Protein AF-A0A090WYK5-F1 (afdb_monomer_lite)

Radius of gyration: 12.55 Å; chains: 1; bounding box: 29×19×31 Å

Foldseek 3Di:
DADDDDPPDDDPCDDPNHHDDWAKDKDWDFDPDPVDRDIDIDIDTDDD

Organism: NCBI:txid221126

Secondary structure (DSSP, 8-state):
------TTPPP-SEETTEEPPSEEEEEEEE--BTTB--EEEEEEEE--

Sequence (48 aa):
MVAKLKAGQKWNGEYHGKELPSGDYWYVVKLNHSRNNREFVGHFTLYR

pLDDT: mean 77.77, std 8.07, range [57.38, 89.88]

Structure (mmCIF, N/CA/C/O backbone):
data_AF-A0A090WYK5-F1
#
_entry.id   AF-A0A090WYK5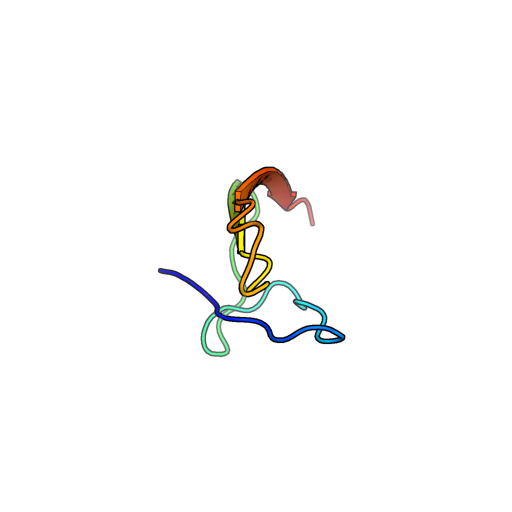-F1
#
loop_
_atom_site.group_PDB
_atom_site.id
_atom_site.type_symbol
_atom_site.label_atom_id
_atom_site.label_alt_id
_atom_site.label_comp_id
_atom_site.label_asym_id
_atom_site.label_entity_id
_atom_site.label_seq_id
_atom_site.pdbx_PDB_ins_code
_atom_site.Cartn_x
_atom_site.Cartn_y
_atom_site.Cartn_z
_atom_site.occupancy
_atom_site.B_iso_or_equiv
_atom_site.auth_seq_id
_atom_site.auth_comp_id
_atom_site.auth_asym_id
_atom_site.auth_atom_id
_atom_site.pdbx_PDB_model_num
ATOM 1 N N . MET A 1 1 ? 4.332 -7.204 7.791 1.00 57.38 1 MET A N 1
ATOM 2 C CA . MET A 1 1 ? 3.303 -8.062 7.157 1.00 57.38 1 MET A CA 1
ATOM 3 C C . MET A 1 1 ? 3.131 -7.576 5.726 1.00 57.38 1 MET A C 1
ATOM 5 O O . MET A 1 1 ? 3.000 -6.374 5.558 1.00 57.38 1 MET A O 1
ATOM 9 N N . VAL A 1 2 ? 3.244 -8.438 4.708 1.00 64.19 2 VAL A N 1
ATOM 10 C CA . VAL A 1 2 ? 3.217 -8.024 3.286 1.00 64.19 2 VAL A CA 1
ATOM 11 C C . VAL A 1 2 ? 2.385 -9.026 2.492 1.00 64.19 2 VAL A C 1
ATOM 13 O O . VAL A 1 2 ? 2.797 -10.174 2.335 1.00 64.19 2 VAL A O 1
ATOM 16 N N . ALA A 1 3 ? 1.206 -8.617 2.014 1.00 72.00 3 ALA A N 1
ATOM 17 C CA . ALA A 1 3 ? 0.411 -9.436 1.100 1.00 72.00 3 ALA A CA 1
ATOM 18 C C . ALA A 1 3 ? 1.011 -9.331 -0.306 1.00 72.00 3 ALA A C 1
ATOM 20 O O . ALA A 1 3 ? 1.397 -8.246 -0.740 1.00 72.00 3 ALA A O 1
ATOM 21 N N . LYS A 1 4 ? 1.102 -10.453 -1.026 1.00 74.75 4 LYS A N 1
ATOM 22 C CA . LYS A 1 4 ? 1.554 -10.476 -2.423 1.00 74.75 4 LYS A CA 1
ATOM 23 C C . LYS A 1 4 ? 0.368 -10.782 -3.321 1.00 74.75 4 LYS A C 1
ATOM 25 O O . LYS A 1 4 ? -0.208 -11.861 -3.230 1.00 74.75 4 LYS A O 1
ATOM 30 N N . LEU A 1 5 ? 0.039 -9.841 -4.195 1.00 76.12 5 LEU A N 1
ATOM 31 C CA . LEU A 1 5 ? -1.028 -9.975 -5.180 1.00 76.12 5 LEU A CA 1
ATOM 32 C C . LEU A 1 5 ? -0.411 -10.045 -6.572 1.00 76.12 5 LEU A C 1
ATOM 34 O O . LEU A 1 5 ? 0.559 -9.344 -6.869 1.00 76.12 5 LEU A O 1
ATOM 38 N N . LYS A 1 6 ? -0.962 -10.904 -7.424 1.00 76.81 6 LYS A N 1
ATOM 39 C CA . LYS A 1 6 ? -0.621 -10.965 -8.848 1.00 76.81 6 LYS A CA 1
ATOM 40 C C . LYS A 1 6 ? -1.490 -9.988 -9.637 1.00 76.81 6 LYS A C 1
ATOM 42 O O . LYS A 1 6 ? -2.556 -9.578 -9.182 1.00 76.81 6 LYS A O 1
ATOM 47 N N . ALA A 1 7 ? -1.046 -9.643 -10.844 1.00 70.50 7 ALA A N 1
ATOM 48 C CA . ALA A 1 7 ? -1.827 -8.818 -11.759 1.00 70.50 7 ALA A CA 1
ATOM 49 C C . ALA A 1 7 ? -3.235 -9.413 -11.960 1.00 70.50 7 ALA A C 1
ATOM 51 O O . ALA A 1 7 ? -3.375 -10.607 -12.221 1.00 70.50 7 ALA A O 1
ATOM 52 N N . GLY A 1 8 ? -4.266 -8.580 -11.793 1.00 75.75 8 GLY A N 1
ATOM 53 C CA . GLY A 1 8 ? -5.677 -8.981 -11.867 1.00 75.75 8 GLY A CA 1
ATOM 54 C C . GLY A 1 8 ? -6.299 -9.431 -10.539 1.00 75.75 8 GLY A C 1
ATOM 55 O O . GLY A 1 8 ? -7.518 -9.571 -10.469 1.00 75.75 8 GLY A O 1
ATOM 56 N N . GLN A 1 9 ? -5.513 -9.613 -9.474 1.00 78.06 9 GLN A N 1
ATOM 57 C CA . GLN A 1 9 ? -6.050 -9.923 -8.148 1.00 78.06 9 GLN A CA 1
ATOM 58 C C . GLN A 1 9 ? -6.425 -8.646 -7.396 1.00 78.06 9 GLN A C 1
ATOM 60 O O . GLN A 1 9 ? -5.690 -7.659 -7.401 1.00 78.06 9 GLN A O 1
ATOM 65 N N . LYS A 1 10 ? -7.578 -8.686 -6.726 1.00 75.19 10 LYS A N 1
ATOM 66 C CA . LYS A 1 10 ? -8.029 -7.633 -5.815 1.00 75.19 10 LYS A CA 1
ATOM 67 C C . LYS A 1 10 ? -7.689 -8.020 -4.386 1.00 75.19 10 LYS A C 1
ATOM 69 O O . LYS A 1 10 ? -7.730 -9.195 -4.029 1.00 75.19 10 LYS A O 1
ATOM 74 N N . TRP A 1 11 ? -7.387 -7.017 -3.579 1.00 78.19 11 TRP A N 1
ATOM 75 C CA . TRP A 1 11 ? -7.283 -7.178 -2.141 1.00 78.19 11 TRP A CA 1
ATOM 76 C C . TRP A 1 11 ? -8.630 -6.860 -1.499 1.00 78.19 11 TRP A C 1
ATOM 78 O O . TRP A 1 11 ? -9.218 -5.825 -1.801 1.00 78.19 11 TRP A O 1
ATOM 88 N N . ASN A 1 12 ? -9.119 -7.741 -0.636 1.00 72.94 12 ASN A N 1
ATOM 89 C CA . ASN A 1 12 ? -10.403 -7.608 0.055 1.00 72.94 12 ASN A CA 1
ATOM 90 C C . ASN A 1 12 ? -10.273 -7.015 1.472 1.00 72.94 12 ASN A C 1
ATOM 92 O O . ASN A 1 12 ? -11.236 -7.047 2.226 1.00 72.94 12 ASN A O 1
ATOM 96 N N . GLY A 1 13 ? -9.102 -6.488 1.849 1.00 71.31 13 GLY A N 1
ATOM 97 C CA . GLY A 1 13 ? -8.868 -5.946 3.194 1.00 71.31 13 GLY A CA 1
ATOM 98 C C . GLY A 1 13 ? -8.474 -6.994 4.241 1.00 71.31 13 GLY A C 1
ATOM 99 O O . GLY A 1 13 ? -8.273 -6.656 5.407 1.00 71.31 13 GLY A O 1
ATOM 100 N N . GLU A 1 14 ? -8.322 -8.258 3.842 1.00 72.88 14 GLU A N 1
ATOM 101 C CA . GLU A 1 14 ? -7.883 -9.332 4.729 1.00 72.88 14 GLU A CA 1
ATOM 102 C C . GLU A 1 14 ? -6.398 -9.638 4.538 1.00 72.88 14 GLU A C 1
ATOM 104 O O . GLU A 1 14 ? -5.865 -9.688 3.424 1.00 72.88 14 GLU A O 1
ATOM 109 N N . TYR A 1 15 ? -5.710 -9.898 5.642 1.00 74.00 15 TYR A N 1
ATOM 110 C CA . TYR A 1 15 ? -4.348 -10.406 5.642 1.00 74.00 15 TYR A CA 1
ATOM 111 C C . TYR A 1 15 ? -4.317 -11.767 6.329 1.00 74.00 15 TYR A C 1
ATOM 113 O O . TYR A 1 15 ? -4.629 -11.875 7.511 1.00 74.00 15 TYR A O 1
ATOM 121 N N . HIS A 1 16 ? -3.939 -12.821 5.595 1.00 70.06 16 HIS A N 1
ATOM 122 C CA . HIS A 1 16 ? -3.894 -14.199 6.117 1.00 70.06 16 HIS A CA 1
ATOM 123 C C . HIS A 1 16 ? -5.227 -14.657 6.761 1.00 70.06 16 HIS A C 1
ATOM 125 O O . HIS A 1 16 ? -5.222 -15.353 7.774 1.00 70.06 16 HIS A O 1
ATOM 131 N N . GLY A 1 17 ? -6.370 -14.246 6.197 1.00 73.00 17 GLY A N 1
ATOM 132 C CA . GLY A 1 17 ? -7.698 -14.580 6.731 1.00 73.00 17 GLY A CA 1
ATOM 133 C C . GLY A 1 17 ? -8.080 -13.824 8.008 1.00 73.00 17 GLY A C 1
ATOM 134 O O . GLY A 1 17 ? -9.048 -14.191 8.665 1.00 73.00 17 GLY A O 1
ATOM 135 N N . LYS A 1 18 ? -7.320 -12.787 8.383 1.00 74.06 18 LYS A N 1
ATOM 136 C CA . LYS A 1 18 ? -7.686 -11.842 9.440 1.00 74.06 18 LYS A CA 1
ATOM 137 C C . LYS A 1 18 ? -8.037 -10.495 8.826 1.00 74.06 18 LYS A C 1
ATOM 139 O O . LYS A 1 18 ? -7.267 -9.959 8.027 1.00 74.06 18 LYS A O 1
ATOM 144 N N . GLU A 1 19 ? -9.178 -9.950 9.224 1.00 77.69 19 GLU A N 1
ATOM 145 C CA . GLU A 1 19 ? -9.577 -8.593 8.864 1.00 77.69 19 GLU A CA 1
ATOM 146 C C . GLU A 1 19 ? -8.586 -7.597 9.470 1.00 77.69 19 GLU A C 1
ATOM 148 O O . GLU A 1 19 ? -8.268 -7.655 10.662 1.00 77.69 19 GLU A O 1
ATOM 153 N N . LEU A 1 20 ? -8.063 -6.701 8.638 1.00 81.88 20 LEU A N 1
ATOM 154 C CA . LEU A 1 20 ? -7.192 -5.642 9.119 1.00 81.88 20 LEU A CA 1
ATOM 155 C C . LEU A 1 20 ? -8.020 -4.493 9.726 1.00 81.88 20 LEU A C 1
ATOM 157 O O . LEU A 1 20 ? -9.094 -4.170 9.210 1.00 81.88 20 LEU A O 1
ATOM 161 N N . PRO A 1 21 ? -7.542 -3.868 10.818 1.00 83.31 21 PRO A N 1
ATOM 162 C CA . PRO A 1 21 ? -8.215 -2.726 11.431 1.00 83.31 21 PRO A CA 1
ATOM 163 C C . PRO A 1 21 ? -8.177 -1.491 10.519 1.00 83.31 21 PRO A C 1
ATOM 165 O O . PRO A 1 21 ? -7.314 -1.380 9.647 1.00 83.31 21 PRO A O 1
ATOM 168 N N . SER A 1 22 ? -9.077 -0.531 10.740 1.00 85.81 22 SER A N 1
ATOM 169 C CA . SER A 1 22 ? -9.012 0.768 10.060 1.00 85.81 22 SER A CA 1
ATOM 170 C C . SER A 1 22 ? -7.685 1.470 10.367 1.00 85.81 22 SER A C 1
ATOM 172 O O . SER A 1 22 ? -7.225 1.461 11.510 1.00 85.81 22 SER A O 1
ATOM 174 N N . GLY A 1 23 ? -7.058 2.061 9.353 1.00 88.06 23 GLY A N 1
ATOM 175 C CA . GLY A 1 23 ? -5.745 2.693 9.488 1.00 88.06 23 GLY A CA 1
ATOM 176 C C . GLY A 1 23 ? -5.071 2.978 8.149 1.00 88.06 23 GLY A C 1
ATOM 177 O O . GLY A 1 23 ? -5.636 2.709 7.089 1.00 88.06 23 GLY A O 1
ATOM 178 N N . ASP A 1 24 ? -3.858 3.522 8.198 1.00 89.25 24 ASP A N 1
ATOM 179 C CA . ASP A 1 24 ? -3.057 3.818 7.010 1.00 89.25 24 ASP A CA 1
ATOM 180 C C . ASP A 1 24 ? -2.215 2.619 6.576 1.00 89.25 24 ASP A C 1
ATOM 182 O O . ASP A 1 24 ? -1.397 2.084 7.329 1.00 89.25 24 ASP A O 1
ATOM 186 N N . TYR A 1 25 ? -2.394 2.222 5.320 1.00 86.75 25 TYR A N 1
ATOM 187 C CA . TYR A 1 25 ? -1.720 1.086 4.712 1.00 86.75 25 TYR A CA 1
ATOM 188 C C . TYR A 1 25 ? -0.867 1.532 3.536 1.00 86.75 25 TYR A C 1
ATOM 190 O O . TYR A 1 25 ? -1.275 2.343 2.709 1.00 86.75 25 TYR A O 1
ATOM 198 N N . TRP A 1 26 ? 0.321 0.945 3.441 1.00 88.19 26 TRP A N 1
ATOM 199 C CA . TRP A 1 26 ? 1.262 1.169 2.350 1.00 88.19 26 TRP A CA 1
ATOM 200 C C . TRP A 1 26 ? 1.296 -0.041 1.425 1.00 88.19 26 TRP A C 1
ATOM 202 O O . TRP A 1 26 ? 1.236 -1.186 1.881 1.00 88.19 26 TRP A O 1
ATOM 212 N N . TYR A 1 27 ? 1.435 0.200 0.125 1.00 85.50 27 TYR A N 1
ATOM 213 C CA . TYR A 1 27 ? 1.614 -0.850 -0.870 1.00 85.50 27 TYR A CA 1
ATOM 214 C C . TYR A 1 27 ? 2.720 -0.498 -1.863 1.00 85.50 27 TYR A C 1
ATOM 216 O O . TYR A 1 27 ? 3.002 0.668 -2.141 1.00 85.50 27 TYR A O 1
ATOM 224 N N . VAL A 1 28 ? 3.347 -1.545 -2.403 1.00 85.81 28 VAL A N 1
ATOM 225 C CA . VAL A 1 28 ? 4.388 -1.438 -3.427 1.00 85.81 28 VAL A CA 1
ATOM 226 C C .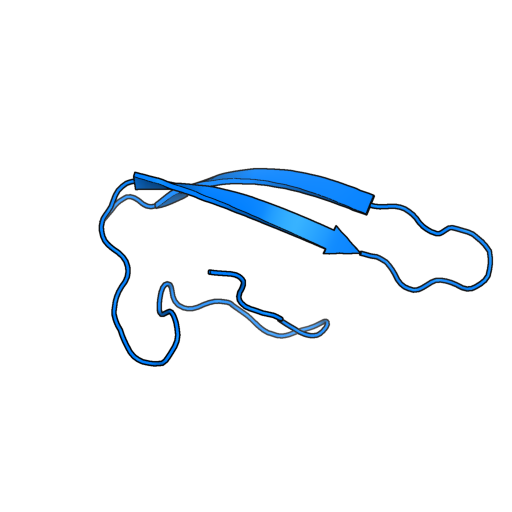 VAL A 1 28 ? 3.982 -2.285 -4.624 1.00 85.81 28 VAL A C 1
ATOM 228 O O . VAL A 1 28 ? 3.846 -3.505 -4.509 1.00 85.81 28 VAL A O 1
ATOM 231 N N . VAL A 1 29 ? 3.806 -1.651 -5.780 1.00 83.44 29 VAL A N 1
ATOM 232 C CA . VAL A 1 29 ? 3.580 -2.338 -7.055 1.00 83.44 29 VAL A CA 1
ATOM 233 C C . VAL A 1 29 ? 4.910 -2.459 -7.777 1.00 83.44 29 VAL A C 1
ATOM 235 O O . VAL A 1 29 ? 5.534 -1.456 -8.118 1.00 83.44 29 VAL A O 1
ATOM 238 N N . LYS A 1 30 ? 5.331 -3.698 -8.035 1.00 80.44 30 LYS A N 1
ATOM 239 C CA . LYS A 1 30 ? 6.526 -3.997 -8.828 1.00 80.44 30 LYS A CA 1
ATOM 240 C C . LYS A 1 30 ? 6.101 -4.488 -10.204 1.00 80.44 30 LYS A C 1
ATOM 242 O O . LYS A 1 30 ? 5.526 -5.571 -10.322 1.00 80.44 30 LYS A O 1
ATOM 247 N N . LEU A 1 31 ? 6.370 -3.695 -11.239 1.00 79.12 31 LEU A N 1
ATOM 248 C CA . LEU A 1 31 ? 6.162 -4.122 -12.620 1.00 79.12 31 LEU A CA 1
ATOM 249 C C . LEU A 1 31 ? 7.385 -4.928 -13.057 1.00 79.12 31 LEU A C 1
ATOM 251 O O . LEU A 1 31 ? 8.453 -4.371 -13.290 1.00 79.12 31 LEU A O 1
ATOM 255 N N . ASN A 1 32 ? 7.232 -6.248 -13.142 1.00 68.56 32 ASN A N 1
ATOM 256 C CA . ASN A 1 32 ? 8.328 -7.162 -13.460 1.00 68.56 32 ASN A CA 1
ATOM 257 C C . ASN A 1 32 ? 8.598 -7.183 -14.979 1.00 68.56 32 ASN A C 1
ATOM 259 O O . ASN A 1 32 ? 8.330 -8.173 -15.658 1.00 68.56 32 ASN A O 1
ATOM 263 N N . HIS A 1 33 ? 9.047 -6.051 -15.534 1.00 66.56 33 HIS A N 1
ATOM 264 C CA . HIS A 1 33 ? 9.361 -5.908 -16.956 1.00 66.56 33 HIS A CA 1
ATOM 265 C C . HIS A 1 33 ? 10.879 -5.916 -17.159 1.00 66.56 33 HIS A C 1
ATOM 267 O O . HIS A 1 33 ? 11.590 -5.093 -16.587 1.00 66.56 33 HIS A O 1
ATOM 273 N N . SER A 1 34 ? 11.373 -6.789 -18.041 1.00 69.12 34 SER A N 1
ATOM 274 C CA . SER A 1 34 ? 12.809 -7.061 -18.271 1.00 69.12 34 SER A CA 1
ATOM 275 C C . SER A 1 34 ? 13.681 -5.849 -18.634 1.00 69.12 34 SER A C 1
ATOM 277 O O . SER A 1 34 ? 14.902 -5.939 -18.588 1.00 69.12 34 SER A O 1
ATOM 279 N N . ARG A 1 35 ? 13.071 -4.716 -19.001 1.00 67.19 35 ARG A N 1
ATOM 280 C CA . ARG A 1 35 ? 13.755 -3.467 -19.372 1.00 67.19 35 ARG A CA 1
ATOM 281 C C . ARG A 1 35 ? 13.436 -2.277 -18.470 1.00 67.19 35 ARG A C 1
ATOM 283 O O . ARG A 1 35 ? 14.084 -1.251 -18.611 1.00 67.19 35 ARG A O 1
ATOM 290 N N . ASN A 1 36 ? 12.437 -2.376 -17.593 1.00 61.28 36 ASN A N 1
ATOM 291 C CA . ASN A 1 36 ? 11.977 -1.256 -16.773 1.00 61.28 36 ASN A CA 1
ATOM 292 C C . ASN A 1 36 ? 11.432 -1.785 -15.449 1.00 61.28 36 ASN A C 1
ATOM 294 O O . ASN A 1 36 ? 10.248 -2.098 -15.331 1.00 61.28 36 ASN A O 1
ATOM 298 N N . ASN A 1 37 ? 12.310 -1.847 -14.451 1.00 68.81 37 ASN A N 1
ATOM 299 C CA . ASN A 1 37 ? 11.974 -2.270 -13.098 1.00 68.81 37 ASN A CA 1
ATOM 300 C C . ASN A 1 37 ? 11.354 -1.093 -12.327 1.00 68.81 37 ASN A C 1
ATOM 302 O O . ASN A 1 37 ? 11.952 -0.531 -11.413 1.00 68.81 37 ASN A O 1
ATOM 306 N N . ARG A 1 38 ? 10.180 -0.640 -12.779 1.00 80.12 38 ARG 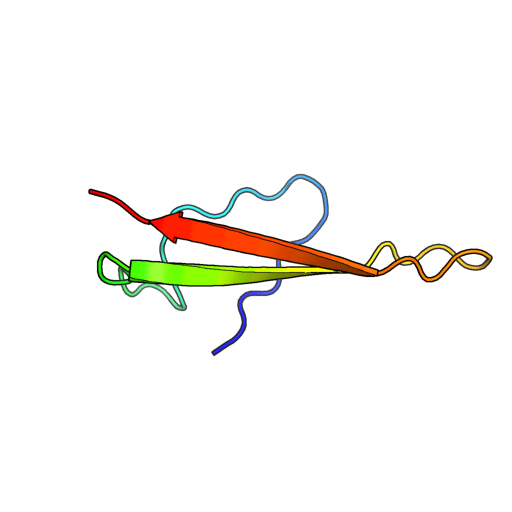A N 1
ATOM 307 C CA . ARG A 1 38 ? 9.471 0.472 -12.140 1.00 80.12 38 ARG A CA 1
ATOM 308 C C . ARG A 1 38 ? 8.751 -0.039 -10.898 1.00 80.12 38 ARG A C 1
ATOM 310 O O . ARG A 1 38 ? 7.929 -0.956 -10.981 1.00 80.12 38 ARG A O 1
ATOM 317 N N . GLU A 1 39 ? 9.061 0.583 -9.770 1.00 84.81 39 GLU A N 1
ATOM 318 C CA . GLU A 1 39 ? 8.371 0.381 -8.503 1.00 84.81 39 GLU A CA 1
ATOM 319 C C . GLU A 1 39 ? 7.490 1.599 -8.225 1.00 84.81 39 GLU A C 1
ATOM 321 O O . GLU A 1 39 ? 7.942 2.738 -8.333 1.00 84.81 39 GLU A O 1
ATOM 326 N N . PHE A 1 40 ? 6.227 1.359 -7.886 1.00 86.56 40 PHE A N 1
ATOM 327 C CA . PHE A 1 40 ? 5.295 2.401 -7.471 1.00 86.56 40 PHE A CA 1
ATOM 328 C C . PHE A 1 40 ? 4.956 2.176 -6.009 1.00 86.56 40 PHE A C 1
ATOM 330 O O . PHE A 1 40 ? 4.488 1.096 -5.643 1.00 86.56 40 PHE A O 1
ATOM 337 N N . VAL A 1 41 ? 5.201 3.190 -5.186 1.00 89.44 41 VAL A N 1
ATOM 338 C CA . VAL A 1 41 ? 4.851 3.181 -3.768 1.00 89.44 41 VAL A CA 1
ATOM 339 C C . VAL A 1 41 ? 3.655 4.096 -3.581 1.00 89.44 41 VAL A C 1
ATOM 341 O O . VAL A 1 41 ? 3.659 5.231 -4.053 1.00 89.44 41 VAL A O 1
ATOM 344 N N . GLY A 1 42 ? 2.637 3.592 -2.900 1.00 89.88 42 GLY A N 1
ATOM 345 C CA . GLY A 1 42 ? 1.463 4.366 -2.538 1.00 89.88 42 GLY A CA 1
ATOM 346 C C . GLY A 1 42 ? 1.015 4.026 -1.129 1.00 89.88 42 GLY A C 1
ATOM 347 O O . GLY A 1 42 ? 1.390 2.993 -0.568 1.00 89.88 42 GLY A O 1
ATOM 348 N N . HIS A 1 43 ? 0.185 4.895 -0.575 1.00 89.62 43 HIS A N 1
ATOM 349 C CA . HIS A 1 43 ? -0.560 4.611 0.637 1.00 89.62 43 HIS A CA 1
ATOM 350 C C . HIS A 1 43 ? -2.046 4.838 0.390 1.00 89.62 43 HIS A C 1
ATOM 352 O O . HIS A 1 43 ? -2.440 5.572 -0.518 1.00 89.62 43 HIS A O 1
ATOM 358 N N . PHE A 1 44 ? -2.869 4.178 1.187 1.00 87.12 44 PHE A N 1
ATOM 359 C CA . PHE A 1 44 ? -4.295 4.434 1.274 1.00 87.12 44 PHE A CA 1
ATOM 360 C C . PHE A 1 44 ? -4.728 4.257 2.723 1.00 87.12 44 PHE A C 1
ATOM 362 O O . PHE A 1 44 ? -4.174 3.439 3.459 1.00 87.12 44 PHE A O 1
ATOM 369 N N . THR A 1 45 ? -5.741 5.009 3.122 1.00 86.50 45 THR A N 1
ATOM 370 C CA . THR A 1 45 ? -6.386 4.818 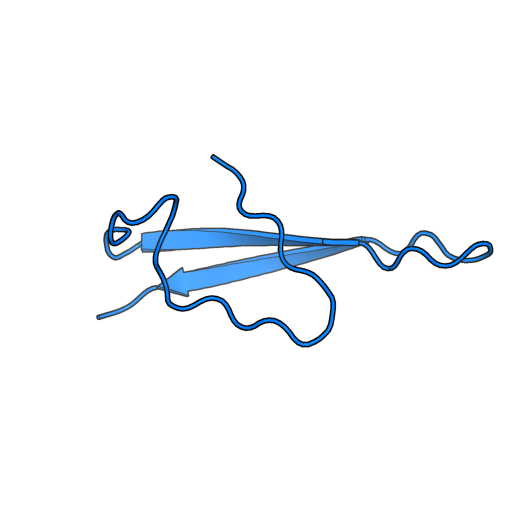4.415 1.00 86.50 45 THR A CA 1
ATOM 371 C C . THR A 1 45 ? -7.520 3.821 4.228 1.00 86.50 45 THR A C 1
ATOM 373 O O . THR A 1 45 ? -8.427 4.040 3.422 1.00 86.50 45 THR A O 1
ATOM 376 N N . LEU A 1 46 ? -7.462 2.702 4.944 1.00 83.06 46 LEU A N 1
ATOM 377 C CA . LEU A 1 46 ? -8.587 1.784 5.045 1.00 83.06 46 LEU A CA 1
ATOM 378 C C . LEU A 1 46 ? -9.569 2.364 6.065 1.00 83.06 46 LEU A C 1
ATOM 380 O O . LEU A 1 46 ? -9.295 2.362 7.266 1.00 83.06 46 LEU A O 1
ATOM 384 N N . TYR A 1 47 ? -10.693 2.870 5.567 1.00 78.00 47 TYR A N 1
ATOM 385 C CA . TYR A 1 47 ? -11.835 3.300 6.369 1.00 78.00 47 TYR A CA 1
ATOM 386 C C . TYR A 1 47 ? -12.958 2.261 6.242 1.00 78.00 47 TYR A C 1
ATOM 388 O O . TYR A 1 47 ? -13.139 1.682 5.169 1.00 78.00 47 TYR A O 1
ATOM 396 N N . ARG A 1 48 ? -13.675 2.005 7.337 1.00 73.81 48 ARG A N 1
ATOM 397 C CA . ARG A 1 48 ? -14.803 1.067 7.431 1.00 73.81 48 ARG A CA 1
ATOM 398 C C . ARG A 1 48 ? -16.080 1.831 7.714 1.00 73.81 48 ARG A C 1
ATOM 400 O O . ARG A 1 48 ? -16.002 2.759 8.547 1.00 73.81 48 ARG A O 1
#

InterPro domains:
  IPR026341 T9SS type B sorting domain [TIGR04131] (7-48)

=== Feature glossary ===
Annotated list of the representations used here:

Nearest PDB structures. The Foldseek neighbor list gives the closest experimentally determined structures in the PDB, ranked by structural alignment. TM-score near 1 means near-identical fold; near 0.3 means only rough topology match. This is how one finds what a novel AlphaFold prediction most resembles in the solved-structure universe.

Foldseek 3Di. Foldseek's 3Di representation compresses backbone geometry into a per-residue letter drawn from a learned twenty-state alphabet. It captures the tertiary interaction pattern around each residue — which residues are packed against it in space, regardless of where they are in sequence.

Radius of gyration, Cα contacts, bounding box. Radius of gyration (Rg) is the root-mean-square distance of Cα atoms from their centroid — a single number for overall size and compactness. A globular domain of N residues has Rg ≈ 2.2·N^0.38 Å; an extended or disordered chain has a much larger Rg. The Cα contact count is the number of residue pairs whose Cα atoms are within 8 Å and are more than four positions apart in sequence — a standard proxy for tertiary packing density. The bounding box is the smallest axis-aligned box enclosing all Cα atoms.

InterPro / GO / CATH / organism. The annotation block draws on four external resources. InterPro: which protein families and domains the sequence belongs to. GO: standardized terms for what the protein does, what process it participates in, and where in the cell it 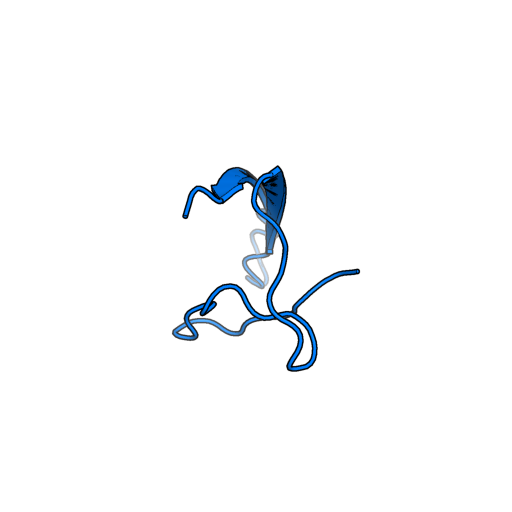acts. CATH: which structural fold it has in the CATH hierarchy. Organism: the species of origin.

mmCIF coordinates. The mmCIF block holds the 3D Cartesian coordinates of each backbone atom (N, Cα, C, O) in ångströms. mmCIF is the PDB's canonical archive format — a tagged-loop text representation of the atomic model.

pLDDT. pLDDT is the predicted lDDT-Cα score: AlphaFold's confidence that the local environment of each residue (all inter-atomic distances within 15 Å) is correctly placed. It is a per-residue number between 0 and 100, with higher meaning more reliable.

Backbone torsions (φ/ψ). φ (phi) and ψ (psi) are the two rotatable backbone dihedrals per residue: φ is the C(i-1)–N–Cα–C torsion, ψ is the N–Cα–C–N(i+1) torsion, both in degrees on (−180°, 180°]. α-helical residues cluster near (−60°, −45°); β-strand residues near (−120°, +130°). A Ramachandran plot is simply a scatter of (φ, ψ) for every residue.

B-factor. For experimental (PDB) structures, the B-factor (temperature factor) quantifies the positional spread of each atom in the crystal — a combination of thermal vibration and static disorder — in units of Å². High B-factors mark flexible loops 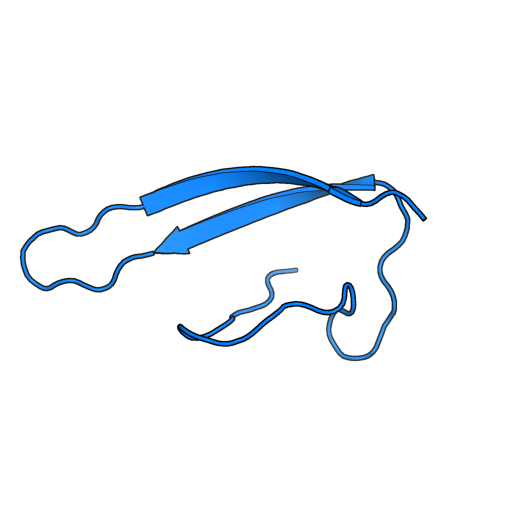or poorly resolved regions; low B-factors mark the rigid, well-ordered core.

Secondary structure (3-state, P-SEA). SS3 is a coarse helix/strand/coil call (letters a/b/c) made by the P-SEA algorithm from inter-Cα distances and dihedrals. It is less detailed than DSSP but needs only Cα positions.

Predicted aligned error. Predicted aligned error is AlphaFold's pairwise confidence. Unlike pLDDT (per-residue), PAE is per-residue-pair and captures whether two parts of the structure are correctly placed relative to each other. Units are ångströms of expected positional error.

Solvent-accessible surface area. Solvent-accessible surface area (SASA) is the area in Å² traced out by the centre of a 1.4 Å probe sphere (a water molecule) rolled over the protein's van der Waals surface (Shrake–Rupley / Lee–Richards construction). Buried residues have near-zero SASA; fully exposed residues can exceed 200 Å². The total SASA scales roughly with the number of surface residues.

Secondary structure (8-state, DSSP). The SS8 string is DSSP's per-residue secondary-structure call. α-helix (H) means an i→i+4 H-bond ladder; β-strand (E) means the residue participates in a β-sheet; 3₁₀ (G) and π (I) are tighter and wider helices; T/S are turns/bends; '-' is loop.

Rendered structure images. Structure images are PyMOL renders from six orthogonal camera directions. Cartoon representation draws helices as coils and strands as arrows; sticks shows the backbone as bonds; surface shows the solvent-excluded envelope. Rainbow coloring maps sequence position to hue (blue→red, N→C); chain coloring assigns a distinct color per polypeptide.

Sequence. The amino-acid sequence is the protein's primary structure: the linear order of residues from the N-terminus to the C-terminus, written in one-letter code. Everything else here — the 3D coordinates, the secondary structure, the domain annotations — is ultimately a consequence of this string.

Contact-map, Ramachandran, and PAE plots. Three diagnostic plots accompany the record. The Cα contact map visualizes the tertiary structure as a 2D adjacency matrix (8 Å cutoff, sequence-local contacts suppressed). The Ramachandran plot shows the distribution of backbone (φ, ψ) torsions, with points in the α and β basins reflecting secondary structure content. The PAE plot shows AlphaFold's inter-residue confidence as a color matrix.